Protein AF-A0A2N8K827-F1 (afdb_monomer)

Mean predicted aligned error: 4.83 Å

Secondary structure (DSSP, 8-state):
---HHHHHHHHHHHHHS-TTSEEEEE--STT--PPEEEEEEEPPSSTTPPPEEEEEEE---HHHHHHHHHHHHTT-HHHHHHHHHHHHHHHHHHHHHHHHHH--TTTB-SS-EEEPS-HHHHHHHHTSTTSS--

Solvent-accessible surface area (backbone atoms only — not comparable to full-atom values): 7602 Å² total; per-residue (Å²): 134,79,54,76,35,51,56,53,51,50,51,57,47,62,77,74,47,57,80,87,46,40,49,65,66,41,58,68,41,89,96,49,88,52,65,38,57,31,29,40,56,38,86,31,93,53,92,90,45,64,64,20,29,39,41,34,40,62,53,75,68,55,71,37,49,51,48,24,50,54,18,54,78,67,68,32,69,67,44,30,54,54,26,47,53,48,33,49,52,51,50,52,52,51,51,52,52,48,42,76,62,55,48,42,69,80,40,16,35,91,53,66,45,78,41,61,74,42,69,69,59,49,52,58,50,69,70,39,87,71,66,84,82,108

Organism: NCBI:txid1389932

Foldseek 3Di:
DDDPQLVLVVVVDVVPHDPVQKDAQDQLDPPAPDTAGMWGWDDADDDPDHTATAGEHEDDPPVLVVQLVVCVVVVPPVSNVVSLVVLLVVVLVVLVVCQVRNQDPPSYDNHHHYGYRDPVSVVSNVPDPPSVVD

pLDDT: mean 91.0, std 9.94, range [50.28, 98.19]

Structure (mmCIF, N/CA/C/O backbone):
data_AF-A0A2N8K827-F1
#
_entry.id   AF-A0A2N8K827-F1
#
loop_
_atom_site.group_PDB
_atom_site.id
_atom_site.type_symbol
_atom_site.label_atom_id
_atom_site.label_alt_id
_atom_site.label_comp_id
_atom_site.label_asym_id
_atom_site.label_entity_id
_atom_site.label_seq_id
_atom_site.pdbx_PDB_ins_code
_atom_site.Cartn_x
_atom_site.Cartn_y
_atom_site.Cartn_z
_atom_site.occupancy
_atom_site.B_iso_or_equiv
_atom_site.auth_seq_id
_atom_site.auth_comp_id
_atom_site.auth_asym_id
_atom_site.auth_atom_id
_atom_site.pdbx_PDB_model_num
ATOM 1 N N . ARG A 1 1 ? 13.742 -0.450 7.939 1.00 50.28 1 ARG A N 1
ATOM 2 C CA . ARG A 1 1 ? 12.839 -0.111 9.065 1.00 50.28 1 ARG A CA 1
ATOM 3 C C . ARG A 1 1 ? 13.091 1.358 9.404 1.00 50.28 1 ARG A C 1
ATOM 5 O O . ARG A 1 1 ? 14.161 1.624 9.924 1.00 50.28 1 ARG A O 1
ATOM 12 N N . GLY A 1 2 ? 12.256 2.340 9.081 1.00 53.91 2 GLY A N 1
ATOM 13 C CA . GLY A 1 2 ? 11.018 2.330 8.296 1.00 53.91 2 GLY A CA 1
ATOM 14 C C . GLY A 1 2 ? 11.269 2.595 6.814 1.00 53.91 2 GLY A C 1
ATOM 15 O O . GLY A 1 2 ? 12.301 3.151 6.432 1.00 53.91 2 GLY A O 1
ATOM 16 N N . THR A 1 3 ? 10.385 2.094 5.964 1.00 73.62 3 THR A N 1
ATOM 17 C CA . THR A 1 3 ? 10.409 2.445 4.544 1.00 73.62 3 THR A CA 1
ATOM 18 C C . THR A 1 3 ? 10.015 3.919 4.388 1.00 73.62 3 THR A C 1
ATOM 20 O O . THR A 1 3 ? 9.210 4.439 5.153 1.00 73.62 3 THR A O 1
ATOM 23 N N . TRP A 1 4 ? 10.585 4.632 3.411 1.00 81.19 4 TRP A N 1
ATOM 24 C CA . TRP A 1 4 ? 10.231 6.035 3.121 1.00 81.19 4 TRP A CA 1
ATOM 25 C C . TRP A 1 4 ? 8.710 6.242 2.961 1.00 81.19 4 TRP A C 1
ATOM 27 O O . TRP A 1 4 ? 8.186 7.310 3.267 1.00 81.19 4 TRP A O 1
ATOM 37 N N . GLY A 1 5 ? 7.990 5.200 2.527 1.00 84.75 5 GLY A N 1
ATOM 38 C CA . GLY A 1 5 ? 6.535 5.223 2.420 1.00 84.75 5 GLY A CA 1
ATOM 39 C C . GLY A 1 5 ? 5.800 5.291 3.756 1.00 84.75 5 GLY A C 1
ATOM 40 O O . GLY A 1 5 ? 4.884 6.098 3.869 1.00 84.75 5 GLY A O 1
ATOM 41 N N . GLU A 1 6 ? 6.239 4.546 4.774 1.00 87.94 6 GLU A N 1
ATOM 42 C CA . GLU A 1 6 ? 5.668 4.612 6.131 1.00 87.94 6 GLU A CA 1
ATOM 43 C C . GLU A 1 6 ? 5.765 6.031 6.712 1.00 87.94 6 GLU A C 1
ATOM 45 O O . GLU A 1 6 ? 4.819 6.529 7.312 1.00 87.94 6 GLU A O 1
ATOM 50 N N . VAL A 1 7 ? 6.898 6.713 6.497 1.00 90.69 7 VAL A N 1
ATOM 51 C CA . VAL A 1 7 ? 7.120 8.081 6.999 1.00 90.69 7 VAL A CA 1
ATOM 52 C C . VAL A 1 7 ? 6.203 9.089 6.307 1.00 90.69 7 VAL A C 1
ATOM 54 O O . VAL A 1 7 ? 5.674 9.987 6.959 1.00 90.69 7 VAL A O 1
ATOM 57 N N . GLN A 1 8 ? 6.008 8.960 4.991 1.00 91.25 8 GLN A N 1
ATOM 58 C CA . GLN A 1 8 ? 5.076 9.825 4.265 1.00 91.25 8 GLN A CA 1
ATOM 59 C C . GLN A 1 8 ? 3.629 9.583 4.696 1.00 91.25 8 GLN A C 1
ATOM 61 O O . GLN A 1 8 ? 2.898 10.547 4.912 1.00 91.25 8 GLN A O 1
ATOM 66 N N . LEU A 1 9 ? 3.235 8.319 4.873 1.00 93.06 9 LEU A N 1
ATOM 67 C CA . LEU A 1 9 ? 1.912 7.965 5.379 1.00 93.06 9 LEU A CA 1
ATOM 68 C C . LEU A 1 9 ? 1.681 8.539 6.783 1.00 93.06 9 LEU A C 1
ATOM 70 O O . LEU A 1 9 ? 0.645 9.151 7.019 1.00 93.06 9 LEU A O 1
ATOM 74 N N . ALA A 1 10 ? 2.661 8.407 7.683 1.00 93.31 10 ALA A N 1
ATOM 75 C CA . ALA A 1 10 ? 2.583 8.947 9.038 1.00 93.31 10 ALA A CA 1
ATOM 76 C C . ALA A 1 10 ? 2.295 10.452 9.038 1.00 93.31 10 ALA A C 1
ATOM 78 O O . ALA A 1 10 ? 1.338 10.888 9.670 1.00 93.31 10 ALA A O 1
ATOM 79 N N . ARG A 1 11 ? 3.058 11.225 8.253 1.00 93.75 11 ARG A N 1
ATOM 80 C CA . ARG A 1 11 ? 2.863 12.678 8.125 1.00 93.75 11 ARG A CA 1
ATOM 81 C C . ARG A 1 11 ? 1.477 13.027 7.594 1.00 93.75 11 ARG A C 1
ATOM 83 O O . ARG A 1 11 ? 0.810 13.885 8.153 1.00 93.75 11 ARG A O 1
ATOM 90 N N . LEU A 1 12 ? 1.020 12.331 6.549 1.00 93.81 12 LEU A N 1
ATOM 91 C CA . LEU A 1 12 ? -0.312 12.561 5.985 1.00 93.81 12 LEU A CA 1
ATOM 92 C C . LEU A 1 12 ? -1.421 12.331 7.018 1.00 93.81 12 LEU A C 1
ATOM 94 O O . LEU A 1 12 ? -2.377 13.100 7.057 1.00 93.81 12 LEU A O 1
ATOM 98 N N . ILE A 1 13 ? -1.303 11.294 7.846 1.00 94.81 13 ILE A N 1
ATOM 99 C CA . ILE A 1 13 ? -2.284 11.015 8.898 1.00 94.81 13 ILE A CA 1
ATOM 100 C C . ILE A 1 13 ? -2.203 12.066 10.013 1.00 94.81 13 ILE A C 1
ATOM 102 O O . ILE A 1 13 ? -3.230 12.624 10.387 1.00 94.81 13 ILE A O 1
ATOM 106 N N . GLU A 1 14 ? -1.001 12.374 10.501 1.00 94.44 14 GLU A N 1
ATOM 107 C CA . GLU A 1 14 ? -0.763 13.336 11.589 1.00 94.44 14 GLU A CA 1
ATOM 108 C C . GLU A 1 14 ? -1.214 14.764 11.241 1.00 94.44 14 GLU A C 1
ATOM 110 O O . GLU A 1 14 ? -1.744 15.464 12.102 1.00 94.44 14 GLU A O 1
ATOM 115 N N . ASP A 1 15 ? -1.064 15.184 9.982 1.00 95.75 15 ASP A N 1
ATOM 116 C CA . ASP A 1 15 ? -1.460 16.522 9.526 1.00 95.75 15 ASP A CA 1
ATOM 117 C C . ASP A 1 15 ? -2.984 16.676 9.353 1.00 95.75 15 ASP A C 1
ATOM 119 O O . ASP A 1 15 ? -3.501 17.794 9.385 1.00 95.75 15 ASP A O 1
ATOM 123 N N . ASN A 1 16 ? -3.716 15.573 9.144 1.00 95.19 16 ASN A N 1
ATOM 124 C CA . ASN A 1 16 ? -5.140 15.605 8.782 1.00 95.19 16 ASN A CA 1
ATOM 125 C C . ASN A 1 16 ? -6.079 15.048 9.861 1.00 95.19 16 ASN A C 1
ATOM 127 O O . ASN A 1 16 ? -7.291 15.249 9.763 1.00 95.19 16 ASN A O 1
ATOM 131 N N . MET A 1 17 ? -5.560 14.327 10.856 1.00 94.88 17 MET A N 1
ATOM 132 C CA . MET A 1 17 ? -6.369 13.598 11.834 1.00 94.88 17 MET A CA 1
ATOM 133 C C . MET A 1 17 ? -5.907 13.871 13.264 1.00 94.88 17 MET A C 1
ATOM 135 O O . MET A 1 17 ? -4.723 14.057 13.535 1.00 94.88 17 MET A O 1
ATOM 139 N N . THR A 1 18 ? -6.842 13.844 14.212 1.00 94.44 18 THR A N 1
ATOM 140 C CA . THR A 1 18 ? -6.503 13.906 15.637 1.00 94.44 18 THR A CA 1
ATOM 141 C C . THR A 1 18 ? -6.060 12.528 16.152 1.00 94.44 18 THR A C 1
ATOM 143 O O . THR A 1 18 ? -6.495 11.504 15.618 1.00 94.44 18 THR A O 1
ATOM 146 N N . PRO A 1 19 ? -5.225 12.448 17.209 1.00 91.56 19 PRO A N 1
ATOM 147 C CA . PRO A 1 19 ? -4.697 11.171 17.710 1.00 91.56 19 PRO A CA 1
ATOM 148 C C . PRO A 1 19 ? -5.751 10.133 18.130 1.00 91.56 19 PRO A C 1
ATOM 150 O O . PRO A 1 19 ? -5.445 8.952 18.232 1.00 91.56 19 PRO A O 1
ATOM 153 N N . ASP A 1 20 ? -6.989 10.546 18.401 1.00 92.62 20 ASP A N 1
ATOM 154 C CA . ASP A 1 20 ? -8.110 9.666 18.746 1.00 92.62 20 ASP A CA 1
ATOM 155 C C . ASP A 1 20 ? -8.835 9.068 17.522 1.00 92.62 20 ASP A C 1
ATOM 157 O O . ASP A 1 20 ? -9.595 8.101 17.668 1.00 92.62 20 ASP A O 1
ATOM 161 N N . GLN A 1 21 ? -8.580 9.606 16.323 1.00 94.94 21 GLN A N 1
ATOM 162 C CA . GLN A 1 21 ? -9.180 9.177 15.056 1.00 94.94 21 GLN A CA 1
ATOM 163 C C . GLN A 1 21 ? -8.398 8.063 14.352 1.00 94.94 21 GLN A C 1
ATOM 165 O O . GLN A 1 21 ? -8.911 7.464 13.405 1.00 94.94 21 GLN A O 1
ATOM 170 N N . TYR A 1 22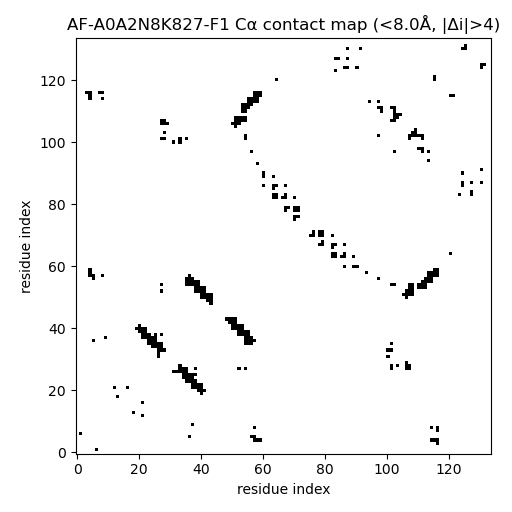 ? -7.182 7.751 14.797 1.00 96.62 22 TYR A N 1
ATOM 171 C CA . TYR A 1 22 ? -6.364 6.689 14.221 1.00 96.62 22 TYR A CA 1
ATOM 172 C C . TYR A 1 22 ? -5.513 5.994 15.286 1.00 96.62 22 TYR A C 1
ATOM 174 O O . TYR A 1 22 ? -5.393 6.448 16.419 1.00 96.62 22 TYR A O 1
ATOM 182 N N . ALA A 1 23 ? -4.914 4.870 14.917 1.00 96.50 23 ALA A N 1
ATOM 183 C CA . ALA A 1 23 ? -3.879 4.216 15.698 1.00 96.50 23 ALA A CA 1
ATOM 184 C C . ALA A 1 23 ? -2.742 3.774 14.775 1.00 96.50 23 ALA A C 1
ATOM 186 O O . ALA A 1 23 ? -2.973 3.489 13.599 1.00 96.50 23 ALA A O 1
ATOM 187 N N . SER A 1 24 ? -1.522 3.706 15.302 1.00 95.81 24 SER A N 1
ATOM 188 C CA . SER A 1 24 ? -0.346 3.236 14.570 1.00 95.81 24 SER A CA 1
ATOM 189 C C . SER A 1 24 ? 0.195 1.943 15.175 1.00 95.81 24 SER A C 1
ATOM 191 O O . SER A 1 24 ? 0.138 1.740 16.388 1.00 95.81 24 SER A O 1
ATOM 193 N N . ASN A 1 25 ? 0.726 1.061 14.327 1.00 95.62 25 ASN A N 1
ATOM 194 C CA . ASN A 1 25 ? 1.355 -0.205 14.712 1.00 95.62 25 ASN A CA 1
ATOM 195 C C . ASN A 1 25 ? 0.481 -1.080 15.630 1.00 95.62 25 ASN A C 1
ATOM 197 O O . ASN A 1 25 ? 0.945 -1.590 16.654 1.00 95.62 25 ASN A O 1
ATOM 201 N N . ILE A 1 26 ? -0.787 -1.277 15.257 1.00 96.00 26 ILE A N 1
ATOM 202 C CA . ILE A 1 26 ? -1.737 -2.099 16.022 1.00 96.00 26 ILE A CA 1
ATOM 203 C C . ILE A 1 26 ? -1.969 -3.467 15.379 1.00 96.00 26 ILE A C 1
ATOM 205 O O . ILE A 1 26 ? -1.744 -3.650 14.186 1.00 96.00 26 ILE A O 1
ATOM 209 N N . LYS A 1 27 ? -2.483 -4.420 16.163 1.00 97.50 27 LYS A N 1
ATOM 210 C CA . LYS A 1 27 ? -3.050 -5.685 15.669 1.00 97.50 27 LYS A CA 1
ATOM 211 C C . LYS A 1 27 ? -4.568 -5.511 15.526 1.00 97.50 27 LYS A C 1
ATOM 213 O O . LYS A 1 27 ? -5.263 -5.592 16.539 1.00 97.50 27 LYS A O 1
ATOM 218 N N . PRO A 1 28 ? -5.102 -5.223 14.324 1.00 94.94 28 PRO A N 1
ATOM 219 C CA . PRO A 1 28 ? -6.514 -4.868 14.175 1.00 94.94 28 PRO A CA 1
ATOM 220 C C . PRO A 1 28 ? -7.442 -6.092 14.226 1.00 94.94 28 PRO A C 1
ATOM 222 O O . PRO A 1 28 ? -8.634 -5.946 14.484 1.00 94.94 28 PRO A O 1
ATOM 225 N N . VAL A 1 29 ? -6.902 -7.298 14.006 1.00 96.31 29 VAL A N 1
ATOM 226 C CA . VAL A 1 29 ? -7.651 -8.562 13.986 1.00 96.31 29 VAL A CA 1
ATOM 227 C C . VAL A 1 29 ? -7.348 -9.376 15.253 1.00 96.31 29 VAL A C 1
ATOM 229 O O . VAL A 1 29 ? -6.193 -9.760 15.460 1.00 96.31 29 VAL A O 1
ATOM 232 N N . PRO A 1 30 ? -8.348 -9.686 16.100 1.00 93.94 30 PRO A N 1
ATOM 233 C CA . PRO A 1 30 ? -8.155 -10.529 17.278 1.00 93.94 30 PRO A CA 1
ATOM 234 C C . PRO A 1 30 ? -7.580 -11.905 16.930 1.00 93.94 30 PRO A C 1
ATOM 236 O O . PRO A 1 30 ? -8.026 -12.559 15.992 1.00 93.94 30 PRO A O 1
ATOM 239 N N . GLY A 1 31 ? -6.585 -12.350 17.699 1.00 95.00 31 GLY A N 1
ATOM 240 C CA . GLY A 1 31 ? -5.909 -13.635 17.483 1.00 95.00 31 GLY A CA 1
ATOM 241 C C . GLY A 1 31 ? -4.880 -13.651 16.343 1.00 95.00 31 GLY A C 1
ATOM 242 O O . GLY A 1 31 ? -4.185 -14.650 16.190 1.00 95.00 31 GLY A O 1
ATOM 243 N N . SER A 1 32 ? -4.741 -12.564 15.575 1.00 96.25 32 SER A N 1
ATOM 244 C CA . SER A 1 32 ? -3.686 -12.403 14.569 1.00 96.25 32 SER A CA 1
ATOM 245 C C . SER A 1 32 ? -2.468 -11.696 15.160 1.00 96.25 32 SER A C 1
ATOM 247 O O . SER A 1 32 ? -2.597 -10.764 15.953 1.00 96.25 32 SER A O 1
ATOM 249 N N . ASP A 1 33 ? -1.273 -12.090 14.721 1.00 96.69 33 ASP A N 1
ATOM 250 C CA . ASP A 1 33 ? -0.026 -11.379 15.023 1.00 96.69 33 ASP A CA 1
ATOM 251 C C . ASP A 1 33 ? 0.331 -10.307 13.987 1.00 96.69 33 ASP A C 1
ATOM 253 O O . ASP A 1 33 ? 1.339 -9.614 14.142 1.00 96.69 33 ASP A O 1
ATOM 257 N N . ALA A 1 34 ? -0.486 -10.143 12.943 1.00 97.19 34 ALA A N 1
ATOM 258 C CA . ALA A 1 34 ? -0.263 -9.134 11.920 1.00 97.19 34 ALA A CA 1
ATOM 259 C C . ALA A 1 34 ? -0.438 -7.722 12.500 1.00 97.19 34 ALA A C 1
ATOM 261 O O . ALA A 1 34 ? -1.497 -7.377 13.025 1.00 97.19 34 ALA A O 1
ATOM 262 N N . VAL A 1 35 ? 0.611 -6.910 12.378 1.00 97.12 35 VAL A N 1
ATOM 263 C CA . VAL A 1 35 ? 0.622 -5.505 12.792 1.00 97.12 35 VAL A CA 1
ATOM 264 C C . VAL A 1 35 ? 0.456 -4.639 11.553 1.00 97.12 35 VAL A C 1
ATOM 266 O O . VAL A 1 35 ? 1.280 -4.730 10.646 1.00 97.12 35 VAL A O 1
ATOM 269 N N . VAL A 1 36 ? -0.595 -3.821 11.525 1.00 96.75 36 VAL A N 1
ATOM 270 C CA . VAL A 1 36 ? -0.794 -2.812 10.481 1.00 96.75 36 VAL A CA 1
ATOM 271 C C . VAL A 1 36 ? -0.098 -1.515 10.878 1.00 96.75 36 VAL A C 1
ATOM 273 O O . VAL A 1 36 ? -0.100 -1.140 12.052 1.00 96.75 36 VAL A O 1
ATOM 276 N N . GLU A 1 37 ? 0.487 -0.825 9.903 1.00 95.06 37 GLU A N 1
ATOM 277 C CA . GLU A 1 37 ? 1.195 0.441 10.112 1.00 95.06 37 GLU A CA 1
ATOM 278 C C . GLU A 1 37 ? 0.267 1.518 10.676 1.00 95.06 37 GLU A C 1
ATOM 280 O O . GLU A 1 37 ? 0.591 2.127 11.695 1.00 95.06 37 GLU A O 1
ATOM 285 N N . PHE A 1 38 ? -0.905 1.702 10.060 1.00 96.94 38 PHE A N 1
ATOM 286 C CA . PHE A 1 38 ? -1.933 2.632 10.512 1.00 96.94 38 PHE A CA 1
ATOM 287 C C . PHE A 1 38 ? -3.328 2.021 10.395 1.00 96.94 38 PHE A C 1
ATOM 289 O O . PHE A 1 38 ? -3.602 1.185 9.535 1.00 96.94 38 PHE A O 1
ATOM 296 N N . ALA A 1 39 ? -4.235 2.461 11.258 1.00 97.25 39 ALA A N 1
ATOM 297 C CA . ALA A 1 39 ? -5.645 2.131 11.167 1.00 97.25 39 ALA A CA 1
ATOM 298 C C . ALA A 1 39 ? -6.501 3.345 11.528 1.00 97.25 39 ALA A C 1
ATOM 300 O O . ALA A 1 39 ? -6.345 3.908 12.611 1.00 97.25 39 ALA A O 1
ATOM 301 N N . ILE A 1 40 ? -7.425 3.724 10.646 1.00 96.94 40 ILE A N 1
ATOM 302 C CA . ILE A 1 40 ? -8.406 4.776 10.928 1.00 96.94 40 ILE A CA 1
ATOM 303 C C . ILE A 1 40 ? -9.540 4.186 11.766 1.00 96.94 40 ILE A C 1
ATOM 305 O O . ILE A 1 40 ? -10.055 3.104 11.473 1.00 96.94 40 ILE A O 1
ATOM 309 N N . ARG A 1 41 ? -9.939 4.906 12.813 1.00 95.38 41 ARG A N 1
ATOM 310 C CA . ARG A 1 41 ? -11.035 4.533 13.700 1.00 95.38 41 ARG A CA 1
ATOM 311 C C . ARG A 1 41 ? -12.367 4.957 13.085 1.00 95.38 41 ARG A C 1
ATOM 313 O O . ARG A 1 41 ? -12.672 6.144 13.022 1.00 95.38 41 ARG A O 1
ATOM 320 N N . LEU A 1 42 ? -13.187 3.992 12.678 1.00 93.19 42 LEU A N 1
ATOM 321 C CA . LEU A 1 42 ? -14.551 4.239 12.214 1.00 93.19 42 LEU A CA 1
ATOM 322 C C . LEU A 1 42 ? -15.571 3.948 13.328 1.00 93.19 42 LEU A C 1
ATOM 324 O O . LEU A 1 42 ? -15.343 3.063 14.166 1.00 93.19 42 LEU A O 1
ATOM 328 N N . PRO A 1 43 ? -16.709 4.667 13.358 1.00 85.88 43 PRO A N 1
ATOM 329 C CA . PRO A 1 43 ? -17.790 4.365 14.288 1.00 85.88 43 PRO A CA 1
ATOM 330 C C . PRO A 1 43 ? -18.332 2.953 14.025 1.00 85.88 43 PRO A C 1
ATOM 332 O O . PRO A 1 43 ? -18.600 2.576 12.882 1.00 85.88 43 PRO A O 1
ATOM 335 N N . GLY A 1 44 ? -18.481 2.160 15.088 1.00 75.75 44 GLY A N 1
ATOM 336 C CA . GLY A 1 44 ? -19.042 0.814 15.003 1.00 75.75 44 GLY A CA 1
ATOM 337 C C . GLY A 1 44 ? -20.509 0.823 14.563 1.00 75.75 44 GLY A C 1
ATOM 338 O O . GLY A 1 44 ? -21.245 1.782 14.801 1.00 75.75 44 GLY A O 1
ATOM 339 N N . ARG A 1 45 ? -20.962 -0.261 13.921 1.00 67.75 45 ARG A N 1
ATOM 340 C CA . ARG A 1 45 ? -22.383 -0.444 13.588 1.00 67.75 45 ARG A CA 1
ATOM 341 C C . ARG A 1 45 ? -23.149 -0.890 14.842 1.00 67.75 45 ARG A C 1
ATOM 343 O O . ARG A 1 45 ? -23.253 -2.084 15.099 1.00 67.75 45 ARG A O 1
ATOM 350 N N . GLY A 1 46 ? -23.675 0.068 15.605 1.00 62.94 46 GLY A N 1
ATOM 351 C CA . GLY A 1 46 ? -24.590 -0.160 16.734 1.00 62.94 46 GLY A CA 1
ATOM 352 C C . GLY A 1 46 ? -24.173 0.539 18.032 1.00 62.94 46 GLY A C 1
ATOM 353 O O . GLY A 1 46 ? -22.997 0.836 18.242 1.00 62.94 46 GLY A O 1
ATOM 354 N N . GLU A 1 47 ? -25.139 0.794 18.917 1.00 56.62 47 GLU A N 1
ATOM 355 C CA . GLU A 1 47 ? -24.861 1.306 20.264 1.00 56.62 47 GLU A CA 1
ATOM 356 C C . GLU A 1 47 ? -24.030 0.285 21.056 1.00 56.62 47 GLU A C 1
ATOM 358 O O . GLU A 1 47 ? -24.405 -0.879 21.183 1.00 56.62 47 GLU A O 1
ATOM 363 N N . GLY A 1 48 ? -22.868 0.708 21.562 1.00 61.56 48 GLY A N 1
ATOM 364 C CA . GLY A 1 48 ? -21.958 -0.149 22.330 1.00 61.56 48 GLY A CA 1
ATOM 365 C C . GLY A 1 48 ? -21.048 -1.064 21.500 1.00 61.56 48 GLY A C 1
ATOM 366 O O . GLY A 1 48 ? -20.224 -1.771 22.080 1.00 61.56 48 GLY A O 1
ATOM 367 N N . ALA A 1 49 ? -21.137 -1.043 20.164 1.00 66.81 49 ALA A N 1
ATOM 368 C CA . ALA A 1 49 ? -20.177 -1.739 19.312 1.00 66.81 49 ALA A CA 1
ATOM 369 C C . ALA A 1 49 ? -18.803 -1.045 19.385 1.00 66.81 49 ALA A C 1
ATOM 371 O O . ALA A 1 49 ? -18.703 0.179 19.280 1.00 66.81 49 ALA A O 1
ATOM 372 N N . GLY A 1 50 ? -17.737 -1.831 19.572 1.00 76.81 50 GLY A N 1
ATOM 373 C CA . GLY A 1 50 ? -16.360 -1.335 19.508 1.00 76.81 50 GLY A CA 1
ATOM 374 C C . GLY A 1 50 ? -16.035 -0.686 18.151 1.00 76.81 50 GLY A C 1
ATOM 375 O O . GLY A 1 50 ? -16.795 -0.842 17.192 1.00 76.81 50 GLY A O 1
ATOM 376 N N . PRO A 1 51 ? -14.920 0.060 18.050 1.00 85.69 51 PRO A N 1
ATOM 377 C CA . PRO A 1 51 ? -14.536 0.687 16.791 1.00 85.69 51 PRO A CA 1
ATOM 378 C C . PRO A 1 51 ? -14.304 -0.357 15.694 1.00 85.69 51 PRO A C 1
ATOM 380 O O . PRO A 1 51 ? -13.776 -1.436 15.963 1.00 85.69 51 PRO A O 1
ATOM 383 N N . VAL A 1 52 ? -14.653 0.009 14.461 1.00 94.69 52 VAL A N 1
ATOM 384 C CA . VAL A 1 52 ? -14.259 -0.730 13.258 1.00 94.69 52 VAL A CA 1
ATOM 385 C C . VAL A 1 52 ? -13.002 -0.068 12.713 1.00 94.69 52 VAL A C 1
ATOM 387 O O . VAL A 1 52 ? -12.980 1.143 12.498 1.00 94.69 52 VAL A O 1
ATOM 390 N N . TRP A 1 53 ? -11.944 -0.842 12.505 1.00 96.69 53 TRP A N 1
ATOM 391 C CA . TRP A 1 53 ? -10.683 -0.317 11.986 1.00 96.69 53 TRP A CA 1
ATOM 392 C C . TRP A 1 53 ? -10.660 -0.335 10.458 1.00 96.69 53 TRP A C 1
ATOM 394 O O . TRP A 1 53 ? -10.973 -1.356 9.855 1.00 96.69 53 TRP A O 1
ATOM 404 N N . LEU A 1 54 ? -10.243 0.765 9.832 1.00 97.69 54 LEU A N 1
ATOM 405 C CA . LEU A 1 54 ? -9.861 0.812 8.420 1.00 97.69 54 LEU A CA 1
ATOM 406 C C . LEU A 1 54 ? -8.334 0.685 8.319 1.00 97.69 54 LEU A C 1
ATOM 408 O O . LEU A 1 54 ? -7.640 1.662 8.613 1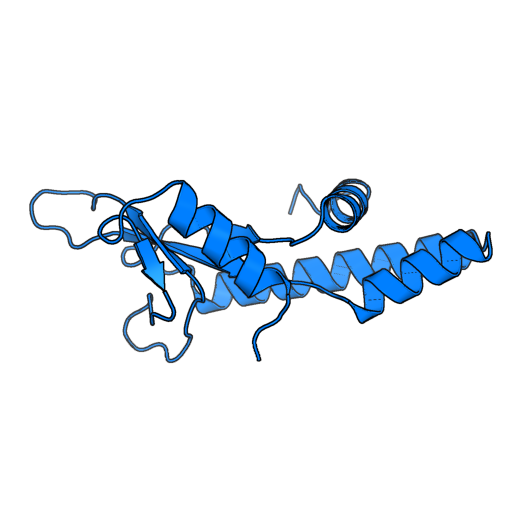.00 97.69 54 LEU A O 1
ATOM 412 N N . PRO A 1 55 ? -7.793 -0.489 7.949 1.00 98.19 55 PRO A N 1
ATOM 413 C CA . PRO A 1 55 ? -6.352 -0.717 7.903 1.00 98.19 55 PRO A CA 1
ATOM 414 C C . PRO A 1 55 ? -5.714 0.013 6.714 1.00 98.19 55 PRO A C 1
ATOM 416 O O . PRO A 1 55 ? -6.252 -0.023 5.604 1.00 98.19 55 PRO A O 1
ATOM 419 N N . ILE A 1 56 ? -4.553 0.630 6.936 1.00 97.75 56 ILE A N 1
ATOM 420 C CA . ILE A 1 56 ? -3.736 1.278 5.906 1.00 97.75 56 ILE A CA 1
ATOM 421 C C . ILE A 1 56 ? -2.296 0.781 6.025 1.00 97.75 56 ILE A C 1
ATOM 423 O O . ILE A 1 56 ? -1.685 0.859 7.090 1.00 97.75 56 ILE A O 1
ATOM 427 N N . ASP A 1 57 ? -1.753 0.279 4.921 1.00 95.94 57 ASP A N 1
ATOM 428 C CA . ASP A 1 57 ? -0.436 -0.352 4.881 1.00 95.94 57 ASP A CA 1
ATOM 429 C C . ASP A 1 57 ? 0.337 0.140 3.645 1.00 95.94 57 ASP A C 1
ATOM 431 O O . ASP A 1 57 ? -0.163 0.089 2.514 1.00 95.94 57 ASP A O 1
ATOM 435 N N . ALA A 1 58 ? 1.534 0.691 3.853 1.00 94.44 58 ALA A N 1
ATOM 436 C CA . ALA A 1 58 ? 2.359 1.269 2.807 1.00 94.44 58 ALA A CA 1
ATOM 437 C C . ALA A 1 58 ? 3.146 0.191 2.057 1.00 94.44 58 ALA A C 1
ATOM 439 O O . ALA A 1 58 ? 3.757 -0.719 2.632 1.00 94.44 58 ALA A O 1
ATOM 440 N N . LYS A 1 59 ? 3.170 0.295 0.726 1.00 93.62 59 LYS A N 1
ATOM 441 C CA . LYS A 1 59 ? 3.890 -0.643 -0.135 1.00 93.62 59 LYS A CA 1
ATOM 442 C C . LYS A 1 59 ? 4.663 0.071 -1.224 1.00 93.62 59 LYS A C 1
ATOM 444 O O . LYS A 1 59 ? 4.190 1.010 -1.854 1.00 93.62 59 LYS A O 1
ATOM 449 N N . PHE A 1 60 ? 5.878 -0.417 -1.452 1.00 91.62 60 PHE A N 1
ATOM 450 C CA . PHE A 1 60 ? 6.751 0.072 -2.507 1.00 91.62 60 PHE A CA 1
ATOM 451 C C . PHE A 1 60 ? 7.513 -1.106 -3.135 1.00 91.62 60 PHE A C 1
ATOM 453 O O . PHE A 1 60 ? 8.529 -1.525 -2.574 1.00 91.62 60 PHE A O 1
ATOM 460 N N . PRO A 1 61 ? 7.031 -1.681 -4.257 1.00 92.19 61 PRO A N 1
ATOM 461 C CA . PRO A 1 61 ? 7.732 -2.724 -5.013 1.00 92.19 61 PRO A CA 1
ATOM 462 C C . PRO A 1 61 ? 8.930 -2.114 -5.757 1.00 92.19 61 PRO A C 1
ATOM 464 O O . PRO A 1 61 ? 8.917 -1.929 -6.973 1.00 92.19 61 PRO A O 1
ATOM 467 N N . LYS A 1 62 ? 9.942 -1.712 -4.982 1.00 90.50 62 LYS A N 1
ATOM 468 C CA . LYS A 1 62 ? 11.072 -0.902 -5.440 1.00 90.50 62 LYS A CA 1
ATOM 469 C C . LYS A 1 62 ? 11.818 -1.567 -6.596 1.00 90.50 62 LYS A C 1
ATOM 471 O O . LYS A 1 62 ? 12.064 -0.912 -7.596 1.00 90.50 62 LYS A O 1
ATOM 476 N N . GLU A 1 63 ? 12.119 -2.856 -6.477 1.00 92.81 63 GLU A N 1
ATOM 477 C CA . GLU A 1 63 ? 12.907 -3.587 -7.475 1.00 92.81 63 GLU A CA 1
ATOM 478 C C . GLU A 1 63 ? 12.186 -3.716 -8.822 1.00 92.81 63 GLU A C 1
ATOM 480 O O . GLU A 1 63 ? 12.810 -3.610 -9.876 1.00 92.81 63 GLU A O 1
ATOM 485 N N . GLU A 1 64 ? 10.877 -3.980 -8.819 1.00 94.88 64 GLU A N 1
ATOM 486 C CA . GLU A 1 64 ? 10.079 -4.001 -10.047 1.00 94.88 64 GLU A CA 1
ATOM 487 C C . GLU A 1 64 ? 9.923 -2.605 -10.646 1.00 94.88 64 GLU A C 1
ATOM 489 O O . GLU A 1 64 ? 9.930 -2.462 -11.868 1.00 94.88 64 GLU A O 1
ATOM 494 N N . TYR A 1 65 ? 9.779 -1.586 -9.797 1.00 93.75 65 TYR A N 1
ATOM 495 C CA . TYR A 1 65 ? 9.673 -0.202 -10.240 1.00 93.75 65 TYR A CA 1
ATOM 496 C C . TYR A 1 65 ? 10.981 0.280 -10.879 1.00 93.75 65 TYR A C 1
ATOM 498 O O . TYR A 1 65 ? 10.945 0.806 -11.985 1.00 93.75 65 TYR A O 1
ATOM 506 N N . GLU A 1 66 ? 12.132 0.030 -10.251 1.00 94.81 66 GLU A N 1
ATOM 507 C CA . GLU A 1 66 ? 13.457 0.359 -10.798 1.00 94.81 66 GLU A CA 1
ATOM 508 C C . GLU A 1 66 ? 13.699 -0.350 -12.134 1.00 94.81 66 GLU A C 1
ATOM 510 O O . GLU A 1 66 ? 14.024 0.309 -13.115 1.00 94.81 66 GLU A O 1
ATOM 515 N N . ARG A 1 67 ? 13.398 -1.654 -12.233 1.00 96.56 67 ARG A N 1
ATOM 516 C CA . ARG A 1 67 ? 13.492 -2.396 -13.505 1.00 96.56 67 ARG A CA 1
ATOM 517 C C . ARG A 1 67 ? 12.626 -1.805 -14.617 1.00 96.56 67 ARG A C 1
ATOM 519 O O . ARG A 1 67 ? 12.999 -1.873 -15.786 1.00 96.56 67 ARG A O 1
ATOM 526 N N . LEU A 1 68 ? 11.451 -1.276 -14.276 1.00 95.88 68 LEU A N 1
ATOM 527 C CA . LEU A 1 68 ? 10.593 -0.603 -15.245 1.00 95.88 68 LEU A CA 1
ATOM 528 C C . LEU A 1 68 ? 11.204 0.725 -15.699 1.00 95.88 68 LEU A C 1
ATOM 530 O O . LEU A 1 68 ? 11.188 0.998 -16.896 1.00 95.88 68 LEU A O 1
ATOM 534 N N . MET A 1 69 ? 11.740 1.522 -14.773 1.00 96.12 69 MET A N 1
ATOM 535 C CA . MET A 1 69 ? 12.398 2.791 -15.102 1.00 96.12 69 MET A CA 1
ATOM 536 C C . MET A 1 69 ? 13.633 2.562 -15.979 1.00 96.12 69 MET A C 1
ATOM 538 O O . MET A 1 69 ? 13.739 3.180 -17.032 1.00 96.12 69 MET A O 1
ATOM 542 N N . ASP A 1 70 ? 14.485 1.593 -15.637 1.00 97.44 70 ASP A N 1
ATOM 543 C CA . ASP A 1 70 ? 15.683 1.261 -16.418 1.00 97.44 70 ASP A CA 1
ATOM 544 C C . ASP A 1 70 ? 15.334 0.877 -17.867 1.00 97.44 70 ASP A C 1
ATOM 546 O O . ASP A 1 70 ? 15.991 1.305 -18.817 1.00 97.44 70 ASP A O 1
ATOM 550 N N . ALA A 1 71 ? 14.266 0.093 -18.062 1.00 97.12 71 ALA A N 1
ATOM 551 C CA . ALA A 1 71 ? 13.803 -0.278 -19.397 1.00 97.12 71 ALA A CA 1
ATOM 552 C C . ALA A 1 71 ? 13.232 0.919 -20.180 1.00 97.12 71 ALA A C 1
ATOM 554 O O . ALA A 1 71 ? 13.404 0.991 -21.400 1.00 97.12 71 ALA A O 1
ATOM 555 N N . GLN A 1 72 ? 12.562 1.857 -19.498 1.00 95.75 72 GLN A N 1
ATOM 556 C CA . GLN A 1 72 ? 12.075 3.098 -20.110 1.00 95.75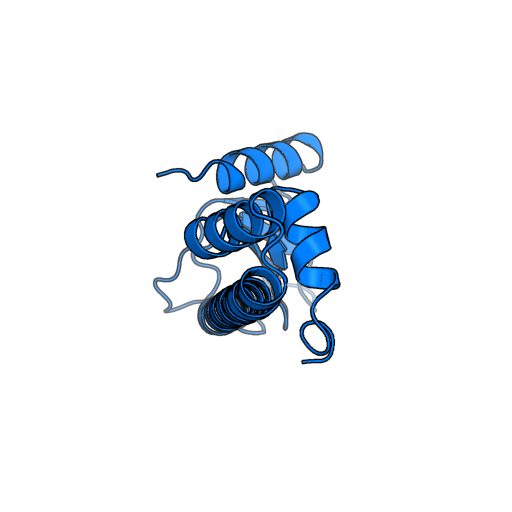 72 GLN A CA 1
ATOM 557 C C . GLN A 1 72 ? 13.242 3.989 -20.548 1.00 95.75 72 GLN A C 1
ATOM 559 O O . GLN A 1 72 ? 13.254 4.446 -21.691 1.00 95.75 72 GLN A O 1
ATOM 564 N N . ASP A 1 73 ? 14.239 4.173 -19.682 1.00 97.25 73 ASP A N 1
ATOM 565 C CA . ASP A 1 73 ? 15.428 4.988 -19.950 1.00 97.25 73 ASP A CA 1
ATOM 566 C C . ASP A 1 73 ? 16.279 4.407 -21.089 1.00 97.25 73 ASP A C 1
ATOM 568 O O . ASP A 1 73 ? 16.825 5.146 -21.909 1.00 97.25 73 ASP A O 1
ATOM 572 N N . ALA A 1 74 ? 16.339 3.076 -21.197 1.00 97.56 74 ALA A N 1
ATOM 573 C CA . ALA A 1 74 ? 16.999 2.373 -22.295 1.00 97.56 74 ALA A CA 1
ATOM 574 C C . ALA A 1 74 ? 16.197 2.370 -23.614 1.00 97.56 74 ALA A C 1
ATOM 576 O O . ALA A 1 74 ? 16.681 1.836 -24.614 1.00 97.56 74 ALA A O 1
ATOM 577 N N . ALA A 1 75 ? 14.980 2.929 -23.630 1.00 97.19 75 ALA A N 1
ATOM 578 C CA . ALA A 1 75 ? 14.031 2.839 -24.742 1.00 97.19 75 ALA A CA 1
ATOM 579 C C . ALA A 1 75 ? 13.761 1.388 -25.211 1.00 97.19 75 ALA A C 1
ATOM 581 O O . ALA A 1 75 ? 13.472 1.141 -26.386 1.00 97.19 75 ALA A O 1
ATOM 582 N N . ASP A 1 76 ? 13.830 0.419 -24.291 1.00 97.44 76 ASP A N 1
ATOM 583 C CA . ASP A 1 76 ? 13.576 -0.998 -24.556 1.00 97.44 76 ASP A CA 1
ATOM 584 C C . ASP A 1 76 ? 12.077 -1.303 -24.433 1.00 97.44 76 ASP A C 1
ATOM 586 O O . ASP A 1 76 ? 11.551 -1.579 -23.352 1.00 97.44 76 ASP A O 1
ATOM 590 N N . ALA A 1 77 ? 11.368 -1.270 -25.562 1.00 96.38 77 ALA A N 1
ATOM 591 C CA . ALA A 1 77 ? 9.924 -1.493 -25.596 1.00 96.38 77 ALA A CA 1
ATOM 592 C C . ALA A 1 77 ? 9.494 -2.863 -25.024 1.00 96.38 77 ALA A C 1
ATOM 594 O O . ALA A 1 77 ? 8.466 -2.952 -24.342 1.00 96.38 77 ALA A O 1
ATOM 595 N N . GLU A 1 78 ? 10.269 -3.927 -25.259 1.00 96.62 78 GLU A N 1
ATOM 596 C CA . GLU A 1 78 ? 9.952 -5.265 -24.739 1.00 96.62 78 GLU A CA 1
ATOM 597 C C . GLU A 1 78 ? 10.295 -5.384 -23.248 1.00 96.62 78 GLU A C 1
ATOM 599 O O . GLU A 1 78 ? 9.525 -5.970 -22.471 1.00 96.62 78 GLU A O 1
ATOM 604 N N . GLY A 1 79 ? 11.393 -4.755 -22.822 1.00 97.12 79 GLY A N 1
ATOM 605 C CA . GLY A 1 79 ? 11.752 -4.592 -21.416 1.00 97.12 79 GLY A CA 1
ATOM 606 C C . GLY A 1 79 ? 10.660 -3.874 -20.627 1.00 97.12 79 GLY A C 1
ATOM 607 O O . GLY A 1 79 ? 10.203 -4.388 -19.604 1.00 97.12 79 GLY A O 1
ATOM 608 N N . VAL A 1 80 ? 10.145 -2.752 -21.141 1.00 96.38 80 VAL A N 1
ATOM 609 C CA . VAL A 1 80 ? 9.063 -1.971 -20.512 1.00 96.38 80 VAL A CA 1
ATOM 610 C C . VAL A 1 80 ? 7.799 -2.810 -20.341 1.00 96.38 80 VAL A C 1
ATOM 612 O O . VAL A 1 80 ? 7.162 -2.787 -19.283 1.00 96.38 80 VAL A O 1
ATOM 615 N N . LYS A 1 81 ? 7.425 -3.587 -21.361 1.00 93.81 81 LYS A N 1
ATOM 616 C CA . LYS A 1 81 ? 6.258 -4.474 -21.300 1.00 93.81 81 LYS A CA 1
ATOM 617 C C . LYS A 1 81 ? 6.432 -5.558 -20.235 1.00 93.81 81 LYS A C 1
ATOM 619 O O . LYS A 1 81 ? 5.522 -5.794 -19.436 1.00 93.81 81 LYS A O 1
ATOM 624 N N . THR A 1 82 ? 7.601 -6.194 -20.201 1.00 95.81 82 THR A N 1
ATOM 625 C CA . THR A 1 82 ? 7.909 -7.288 -19.270 1.00 95.81 82 THR A CA 1
ATOM 626 C C . THR A 1 82 ? 8.005 -6.796 -17.826 1.00 95.81 82 THR A C 1
ATOM 628 O O . THR A 1 82 ? 7.356 -7.359 -16.938 1.00 95.81 82 THR A O 1
ATOM 631 N N . ALA A 1 83 ? 8.758 -5.720 -17.589 1.00 96.19 83 ALA A N 1
ATOM 632 C CA . ALA A 1 83 ? 8.919 -5.104 -16.277 1.00 96.19 83 ALA A CA 1
ATOM 633 C C . ALA A 1 83 ? 7.596 -4.521 -15.762 1.00 96.19 83 ALA A C 1
ATOM 635 O O . ALA A 1 83 ? 7.233 -4.750 -14.610 1.00 96.19 83 ALA A O 1
ATOM 636 N N . GLY A 1 84 ? 6.806 -3.878 -16.627 1.00 94.31 84 GLY A N 1
ATOM 637 C CA . GLY A 1 84 ? 5.486 -3.362 -16.265 1.00 94.31 84 GLY A CA 1
ATOM 638 C C . GLY A 1 84 ? 4.518 -4.467 -15.832 1.00 94.31 84 GLY A C 1
ATOM 639 O O . GLY A 1 84 ? 3.796 -4.317 -14.846 1.00 94.31 84 GLY A O 1
ATOM 640 N N . ALA A 1 85 ? 4.525 -5.615 -16.517 1.00 93.19 85 ALA A N 1
ATOM 641 C CA . ALA A 1 85 ? 3.733 -6.772 -16.101 1.00 93.19 85 ALA A CA 1
ATOM 642 C C . ALA A 1 85 ? 4.220 -7.362 -14.764 1.00 93.19 85 ALA A C 1
ATOM 644 O O . ALA A 1 85 ? 3.405 -7.817 -13.961 1.00 93.19 85 ALA A O 1
ATOM 645 N N . ALA A 1 86 ? 5.534 -7.366 -14.515 1.00 94.94 86 ALA A N 1
ATOM 646 C CA . ALA A 1 86 ? 6.099 -7.803 -13.239 1.00 94.94 86 ALA A CA 1
ATOM 647 C C . ALA A 1 86 ? 5.698 -6.873 -12.085 1.00 94.94 86 ALA A C 1
ATOM 649 O O . ALA A 1 86 ? 5.246 -7.369 -11.054 1.00 94.94 86 ALA A O 1
ATOM 650 N N . LEU A 1 87 ? 5.763 -5.555 -12.292 1.00 95.38 87 LEU A N 1
ATOM 651 C CA . LEU A 1 87 ? 5.306 -4.550 -11.334 1.00 95.38 87 LEU A CA 1
ATOM 652 C C . LEU A 1 87 ? 3.832 -4.749 -10.966 1.00 95.38 87 LEU A C 1
ATOM 654 O O . LEU A 1 87 ? 3.498 -4.809 -9.785 1.00 95.38 87 LEU A O 1
ATOM 658 N N . GLY A 1 88 ? 2.960 -4.929 -11.964 1.00 94.12 88 GLY A N 1
ATOM 659 C CA . GLY A 1 88 ? 1.537 -5.188 -11.727 1.00 94.12 88 GLY A CA 1
ATOM 660 C C . GLY A 1 88 ? 1.297 -6.435 -10.867 1.00 94.12 88 GLY A C 1
ATOM 661 O O . GLY A 1 88 ? 0.549 -6.378 -9.894 1.00 94.12 88 GLY A O 1
ATOM 662 N N . ARG A 1 89 ? 1.994 -7.544 -11.159 1.00 94.38 89 ARG A N 1
ATOM 663 C CA . ARG A 1 89 ? 1.911 -8.771 -10.344 1.00 94.38 89 ARG A CA 1
ATOM 664 C C . ARG A 1 89 ? 2.424 -8.568 -8.919 1.00 94.38 89 ARG A C 1
ATOM 666 O O . ARG A 1 89 ? 1.836 -9.110 -7.987 1.00 94.38 89 ARG A O 1
ATOM 673 N N . ALA A 1 90 ? 3.509 -7.814 -8.744 1.00 95.00 90 ALA A N 1
ATOM 674 C CA . ALA A 1 90 ? 4.051 -7.517 -7.423 1.00 95.00 90 ALA A CA 1
ATOM 675 C C . ALA A 1 90 ? 3.050 -6.708 -6.585 1.00 95.00 90 ALA A C 1
ATOM 677 O O . ALA A 1 90 ? 2.802 -7.059 -5.434 1.00 95.00 90 ALA A O 1
ATOM 678 N N . VAL A 1 91 ? 2.413 -5.689 -7.170 1.00 94.50 91 VAL A N 1
ATOM 679 C CA . VAL A 1 91 ? 1.360 -4.905 -6.503 1.00 94.50 91 VAL A CA 1
ATOM 680 C C . VAL A 1 91 ? 0.153 -5.776 -6.157 1.00 94.50 91 VAL A C 1
ATOM 682 O O . VAL A 1 91 ? -0.299 -5.751 -5.014 1.00 94.50 91 VAL A O 1
ATOM 685 N N . GLU A 1 92 ? -0.321 -6.613 -7.084 1.00 94.00 92 GLU A N 1
ATOM 686 C CA . GLU A 1 92 ? -1.430 -7.541 -6.826 1.00 94.00 92 GLU A CA 1
ATOM 687 C C . GLU A 1 92 ? -1.116 -8.498 -5.663 1.00 94.00 92 GLU A C 1
ATOM 689 O O . GLU A 1 92 ? -1.950 -8.714 -4.781 1.00 94.00 92 GLU A O 1
ATOM 694 N N . LEU A 1 93 ? 0.106 -9.039 -5.611 1.00 95.62 93 LEU A N 1
ATOM 695 C CA . LEU A 1 93 ? 0.548 -9.903 -4.516 1.00 95.62 93 LEU A CA 1
ATOM 696 C C . LEU A 1 93 ? 0.509 -9.174 -3.167 1.00 95.62 93 LEU A C 1
ATOM 698 O O . LEU A 1 93 ? 0.029 -9.737 -2.181 1.00 95.62 93 LEU A O 1
ATOM 702 N N . GLN A 1 94 ? 0.978 -7.924 -3.118 1.00 95.75 94 GLN A N 1
ATOM 703 C CA . GLN A 1 94 ? 0.915 -7.125 -1.895 1.00 95.75 94 GLN A CA 1
ATOM 704 C C . GLN A 1 94 ? -0.533 -6.825 -1.492 1.00 95.75 94 GLN A C 1
ATOM 706 O O . GLN A 1 94 ? -0.853 -6.884 -0.308 1.00 95.75 94 GLN A O 1
ATOM 711 N N . ALA A 1 95 ? -1.427 -6.5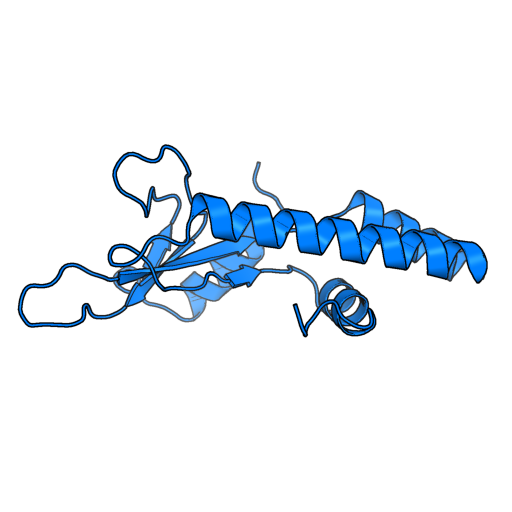75 -2.452 1.00 95.12 95 ALA A N 1
ATOM 712 C CA . ALA A 1 95 ? -2.834 -6.291 -2.173 1.00 95.12 95 ALA A CA 1
ATOM 713 C C . ALA A 1 95 ? -3.520 -7.513 -1.556 1.00 95.12 95 ALA A C 1
ATOM 715 O O . ALA A 1 95 ? -4.181 -7.408 -0.524 1.00 95.12 95 ALA A O 1
ATOM 716 N N . ARG A 1 96 ? -3.267 -8.700 -2.122 1.00 96.12 96 ARG A N 1
ATOM 717 C CA . ARG A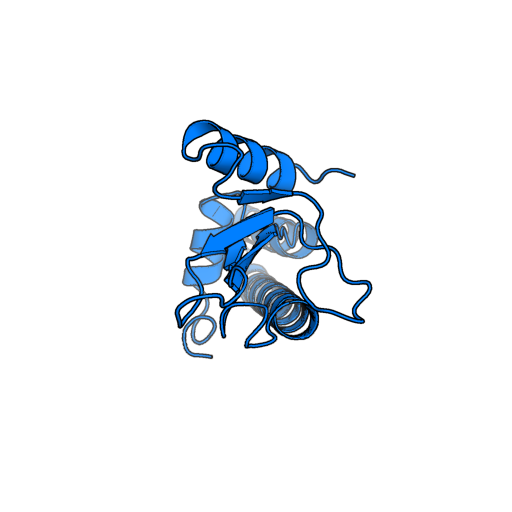 1 96 ? -3.739 -9.976 -1.567 1.00 96.12 96 ARG A CA 1
ATOM 718 C C . ARG A 1 96 ? -3.179 -10.233 -0.170 1.00 96.12 96 ARG A C 1
ATOM 720 O O . ARG A 1 96 ? -3.913 -10.695 0.699 1.00 96.12 96 ARG A O 1
ATOM 727 N N . ALA A 1 97 ? -1.906 -9.915 0.065 1.00 97.62 97 ALA A N 1
ATOM 728 C CA . ALA A 1 97 ? -1.287 -10.064 1.379 1.00 97.62 97 ALA A CA 1
ATOM 729 C C . ALA A 1 97 ? -1.902 -9.122 2.428 1.00 97.62 97 ALA A C 1
ATOM 731 O O . ALA A 1 97 ? -2.147 -9.555 3.552 1.00 97.62 97 ALA A O 1
ATOM 732 N N . ILE A 1 98 ? -2.173 -7.863 2.073 1.00 97.62 98 ILE A N 1
ATOM 733 C CA . ILE A 1 98 ? -2.867 -6.892 2.935 1.00 97.62 98 ILE A CA 1
ATOM 734 C C . ILE A 1 98 ? -4.275 -7.398 3.256 1.00 97.62 98 ILE A C 1
ATOM 736 O O . ILE A 1 98 ? -4.642 -7.476 4.429 1.00 97.62 98 ILE A O 1
ATOM 740 N N . ALA A 1 99 ? -5.036 -7.807 2.236 1.00 97.44 99 ALA A N 1
ATOM 741 C CA . ALA A 1 99 ? -6.387 -8.327 2.416 1.00 97.44 99 ALA A CA 1
ATOM 742 C C . ALA A 1 99 ? -6.405 -9.538 3.363 1.00 97.44 99 ALA A C 1
ATOM 744 O O . ALA A 1 99 ? -7.141 -9.543 4.345 1.00 97.44 99 ALA A O 1
ATOM 745 N N . ALA A 1 100 ? -5.528 -10.520 3.134 1.00 97.69 100 ALA A N 1
ATOM 746 C CA . ALA A 1 100 ? -5.437 -11.723 3.961 1.00 97.69 100 ALA A CA 1
ATOM 747 C C . ALA A 1 100 ? -5.038 -11.442 5.421 1.00 97.69 100 ALA A C 1
ATOM 749 O O . ALA A 1 100 ? -5.415 -12.197 6.314 1.00 97.69 100 ALA A O 1
ATOM 750 N N . LYS A 1 101 ? -4.255 -10.387 5.673 1.00 97.81 101 LYS A N 1
ATOM 751 C CA . LYS A 1 101 ? -3.786 -10.038 7.021 1.00 97.81 101 LYS A CA 1
ATOM 752 C C . LYS A 1 101 ? -4.786 -9.210 7.816 1.00 97.81 101 LYS A C 1
ATOM 754 O O . LYS A 1 101 ? -4.848 -9.371 9.034 1.00 97.81 101 LYS A O 1
ATOM 759 N N . TYR A 1 102 ? -5.492 -8.292 7.156 1.00 98.00 102 TYR A N 1
ATOM 760 C CA . TYR A 1 102 ? -6.186 -7.209 7.852 1.00 98.00 102 TYR A CA 1
ATOM 761 C C . TYR A 1 102 ? -7.679 -7.107 7.557 1.00 98.00 102 TYR A C 1
ATOM 763 O O . TYR A 1 102 ? -8.344 -6.385 8.284 1.00 98.00 102 TYR A O 1
ATOM 771 N N . VAL A 1 103 ? -8.224 -7.786 6.543 1.00 97.56 103 VAL A N 1
ATOM 772 C CA . VAL A 1 103 ? -9.671 -7.753 6.272 1.00 97.56 103 VAL A CA 1
ATOM 773 C C . VAL A 1 103 ? -10.365 -8.845 7.087 1.00 97.56 103 VAL A C 1
ATOM 775 O O . VAL A 1 103 ? -10.329 -10.023 6.736 1.00 97.56 103 VAL A O 1
ATOM 778 N N . ALA A 1 104 ? -10.993 -8.448 8.192 1.00 96.19 104 ALA A N 1
ATOM 779 C CA . ALA A 1 104 ? -11.744 -9.313 9.095 1.00 96.19 104 ALA A CA 1
ATOM 780 C C . ALA A 1 104 ? -12.923 -8.576 9.775 1.00 96.19 104 ALA A C 1
ATOM 782 O O . ALA A 1 104 ? -12.836 -8.192 10.950 1.00 96.19 104 ALA A O 1
ATOM 783 N N . PRO A 1 105 ? -14.063 -8.394 9.083 1.00 94.31 105 PRO A N 1
ATOM 784 C CA . PRO A 1 105 ? -15.299 -7.957 9.728 1.00 94.31 105 PRO A CA 1
ATOM 785 C C . PRO A 1 105 ? -15.717 -8.907 10.875 1.00 94.31 105 PRO A C 1
ATOM 787 O O . PRO A 1 105 ? -15.579 -10.123 10.729 1.00 94.31 105 PRO A O 1
ATOM 790 N N . PRO A 1 106 ? -16.244 -8.397 12.009 1.00 92.94 106 PRO A N 1
ATOM 791 C CA . PRO A 1 106 ? -16.621 -7.003 12.268 1.00 92.94 106 PRO A CA 1
ATOM 792 C C . PRO A 1 106 ? -15.501 -6.138 12.878 1.00 92.94 106 PRO A C 1
ATOM 794 O O . PRO A 1 106 ? -15.766 -5.007 13.270 1.00 92.94 106 PRO A O 1
ATOM 797 N N . HIS A 1 107 ? -14.274 -6.649 13.013 1.00 94.12 107 HIS A N 1
ATOM 798 C CA . HIS A 1 107 ? -13.174 -5.928 13.668 1.00 94.12 107 HIS A CA 1
ATOM 799 C C . HIS A 1 107 ? -12.555 -4.859 12.766 1.00 94.12 107 HIS A C 1
ATOM 801 O O . HIS A 1 107 ? -12.152 -3.792 13.234 1.00 94.12 107 HIS A O 1
ATOM 807 N N . THR A 1 108 ? -12.522 -5.133 11.466 1.00 96.38 108 THR A N 1
ATOM 808 C CA . THR A 1 108 ? -12.081 -4.189 10.442 1.00 96.38 108 THR A CA 1
ATOM 809 C C . THR A 1 108 ? -13.157 -3.978 9.388 1.00 96.38 108 THR A C 1
ATOM 811 O O . THR A 1 108 ? -14.161 -4.695 9.337 1.00 96.38 108 THR A O 1
ATOM 814 N N . THR A 1 109 ? -12.928 -3.008 8.512 1.00 96.50 109 THR A N 1
ATOM 815 C CA . THR A 1 109 ? -13.652 -2.884 7.247 1.00 96.50 109 THR A CA 1
ATOM 816 C C . THR A 1 109 ? -13.510 -4.151 6.395 1.00 96.50 109 THR A C 1
ATOM 818 O O . THR A 1 109 ? -12.585 -4.949 6.569 1.00 96.50 109 THR A O 1
ATOM 821 N N . ASP A 1 110 ? -14.439 -4.326 5.457 1.00 95.81 110 ASP A N 1
ATOM 822 C CA . ASP A 1 110 ? -14.440 -5.369 4.421 1.00 95.81 110 ASP A CA 1
ATOM 823 C C . ASP A 1 110 ? -13.432 -5.098 3.286 1.00 95.81 110 ASP A C 1
ATOM 825 O O . ASP A 1 110 ? -13.317 -5.877 2.344 1.00 95.81 110 ASP A O 1
ATOM 829 N N . PHE A 1 111 ? -12.654 -4.024 3.409 1.00 96.50 111 PHE A N 1
ATOM 830 C CA . PHE A 1 111 ? -11.523 -3.666 2.559 1.00 96.50 111 PHE A CA 1
ATOM 831 C C . PHE A 1 111 ? -10.390 -3.069 3.405 1.00 96.50 111 PHE A C 1
ATOM 833 O O . PHE A 1 111 ? -10.561 -2.786 4.590 1.00 96.50 111 PHE A O 1
ATOM 840 N N . ALA A 1 112 ? -9.229 -2.855 2.796 1.00 97.56 112 ALA A N 1
ATOM 841 C CA . ALA A 1 112 ? -8.094 -2.148 3.384 1.00 97.56 112 ALA A CA 1
ATOM 842 C C . ALA A 1 112 ? -7.456 -1.240 2.324 1.00 97.56 112 ALA A C 1
ATOM 844 O O . ALA A 1 112 ? -7.675 -1.437 1.127 1.00 97.56 112 ALA A O 1
ATOM 845 N N . ILE A 1 113 ? -6.667 -0.254 2.749 1.00 96.75 113 ILE A N 1
ATOM 846 C CA . ILE A 1 113 ? -5.976 0.668 1.843 1.00 96.75 113 ILE A CA 1
ATOM 847 C C . ILE A 1 113 ? -4.510 0.256 1.726 1.00 96.75 113 ILE A C 1
ATOM 849 O O . ILE A 1 113 ? -3.784 0.195 2.718 1.00 96.75 113 ILE A O 1
ATOM 853 N N . MET A 1 114 ? -4.057 0.032 0.494 1.00 95.56 114 MET A N 1
ATOM 854 C CA . MET A 1 114 ? -2.632 0.016 0.184 1.00 95.56 114 MET A CA 1
ATOM 855 C C . MET A 1 114 ? -2.186 1.436 -0.158 1.00 95.56 114 MET A C 1
ATOM 857 O O . MET A 1 114 ? -2.652 2.013 -1.139 1.00 95.56 114 MET A O 1
ATOM 861 N N . PHE A 1 115 ? -1.267 1.988 0.626 1.00 95.25 115 PHE A N 1
ATOM 862 C CA . PHE A 1 115 ? -0.681 3.292 0.343 1.00 95.25 115 PHE A CA 1
ATOM 863 C C . PHE A 1 115 ? 0.551 3.143 -0.558 1.00 95.25 115 PHE A C 1
ATOM 865 O O . PHE A 1 115 ? 1.503 2.441 -0.211 1.00 95.25 115 PHE A O 1
ATOM 872 N N . LEU A 1 116 ? 0.549 3.817 -1.711 1.00 93.38 116 LEU A N 1
ATOM 873 C CA . LEU A 1 116 ? 1.702 3.894 -2.609 1.00 93.38 116 LEU A CA 1
ATOM 874 C C . LEU A 1 116 ? 2.380 5.262 -2.441 1.00 93.38 116 LEU A C 1
ATOM 876 O O . LEU A 1 116 ? 1.731 6.287 -2.635 1.00 93.38 116 LEU A O 1
ATOM 880 N N . PRO A 1 117 ? 3.677 5.313 -2.095 1.00 88.56 117 PRO A N 1
ATOM 881 C CA . PRO A 1 117 ? 4.308 6.535 -1.601 1.00 88.56 117 PRO A CA 1
ATOM 882 C C . PRO A 1 117 ? 4.713 7.541 -2.681 1.00 88.56 117 PRO A C 1
ATOM 884 O O . PRO A 1 117 ? 5.255 8.593 -2.345 1.00 88.56 117 PRO A O 1
ATOM 887 N N . THR A 1 118 ? 4.524 7.220 -3.961 1.00 88.69 118 THR A N 1
ATOM 888 C CA . THR A 1 118 ? 4.850 8.118 -5.070 1.00 88.69 118 THR A CA 1
ATOM 889 C C . THR A 1 118 ? 3.746 8.100 -6.116 1.00 88.69 118 THR A C 1
ATOM 891 O O . THR A 1 118 ? 3.214 7.046 -6.475 1.00 88.69 118 THR A O 1
ATOM 894 N N . GLU A 1 119 ? 3.431 9.282 -6.642 1.00 88.62 119 GLU A N 1
ATOM 895 C CA . GLU A 1 119 ? 2.449 9.436 -7.714 1.00 88.62 119 GLU A CA 1
A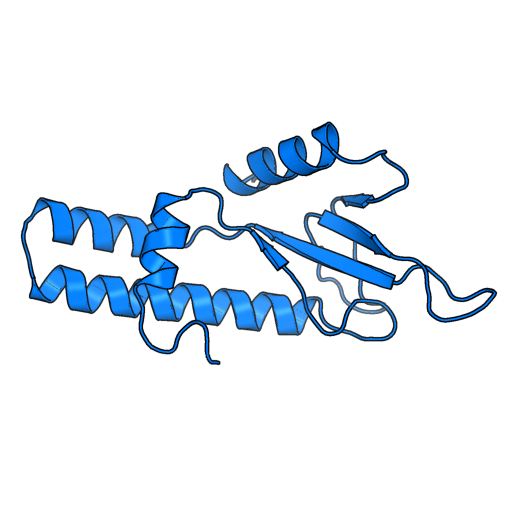TOM 896 C C . GLU A 1 119 ? 2.895 8.712 -8.990 1.00 88.62 119 GLU A C 1
ATOM 898 O O . GLU A 1 119 ? 2.080 8.061 -9.634 1.00 88.62 119 GLU A O 1
ATOM 903 N N . SER A 1 120 ? 4.193 8.729 -9.315 1.00 90.06 120 SER A N 1
ATOM 904 C CA . SER A 1 120 ? 4.732 8.012 -10.478 1.00 90.06 120 SER A CA 1
ATOM 905 C C . SER A 1 120 ? 4.492 6.504 -10.401 1.00 90.06 120 SER A C 1
ATOM 907 O O . SER A 1 120 ? 4.076 5.903 -11.389 1.00 90.06 120 SER A O 1
ATOM 909 N N . LEU A 1 121 ? 4.684 5.883 -9.229 1.00 89.88 121 LEU A N 1
ATOM 910 C CA . LEU A 1 121 ? 4.360 4.468 -9.052 1.00 89.88 121 LEU A CA 1
ATOM 911 C C . LEU A 1 121 ? 2.857 4.233 -9.215 1.00 89.88 121 LEU A C 1
ATOM 913 O O . LEU A 1 121 ? 2.457 3.306 -9.915 1.00 89.88 121 LEU A O 1
ATOM 917 N N . TYR A 1 122 ? 2.029 5.069 -8.588 1.00 89.69 122 TYR A N 1
ATOM 918 C CA . TYR A 1 122 ? 0.578 4.968 -8.717 1.00 89.69 122 TYR A CA 1
ATOM 919 C C . TYR A 1 122 ? 0.128 5.084 -10.183 1.00 89.69 122 TYR A C 1
ATOM 921 O O . TYR A 1 122 ? -0.637 4.249 -10.662 1.00 89.69 122 TYR A O 1
ATOM 929 N N . ALA A 1 123 ? 0.669 6.041 -10.937 1.00 90.81 123 ALA A N 1
ATOM 930 C CA . ALA A 1 123 ? 0.400 6.203 -12.361 1.00 90.81 123 ALA A CA 1
ATOM 931 C C . ALA A 1 123 ? 0.825 4.972 -13.177 1.00 90.81 123 ALA A C 1
ATOM 933 O O . ALA A 1 123 ? 0.093 4.536 -14.068 1.00 90.81 123 ALA A O 1
ATOM 934 N N . GLU A 1 124 ? 1.975 4.371 -12.863 1.00 91.00 124 GLU A N 1
ATOM 935 C CA . GLU A 1 124 ? 2.422 3.147 -13.530 1.00 91.00 124 GLU A CA 1
ATOM 936 C C . GLU A 1 124 ? 1.523 1.947 -13.239 1.00 91.00 124 GLU A C 1
ATOM 938 O O . GLU A 1 124 ? 1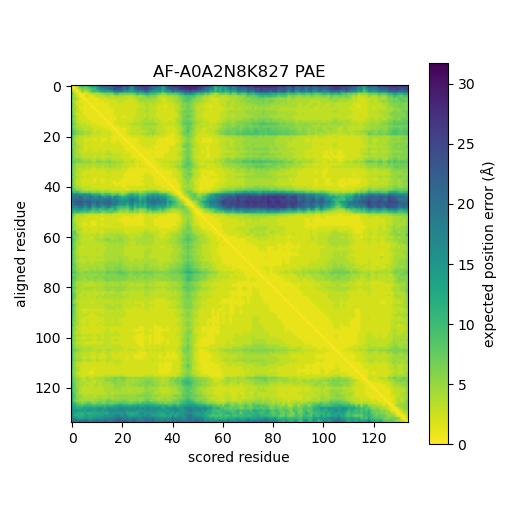.286 1.144 -14.143 1.00 91.00 124 GLU A O 1
ATOM 943 N N . VAL A 1 125 ? 0.976 1.859 -12.026 1.00 88.88 125 VAL A N 1
ATOM 944 C CA . VAL A 1 125 ? -0.027 0.862 -11.626 1.00 88.88 125 VAL A CA 1
ATOM 945 C C . VAL A 1 125 ? -1.339 1.072 -12.388 1.00 88.88 125 VAL A C 1
ATOM 947 O O . VAL A 1 125 ? -1.859 0.116 -12.961 1.00 88.88 125 VAL A O 1
ATOM 950 N N . LEU A 1 126 ? -1.836 2.312 -12.485 1.00 87.50 126 LEU A N 1
ATOM 951 C CA . LEU A 1 126 ? -3.066 2.645 -13.222 1.00 87.50 126 LEU A CA 1
ATOM 952 C C . LEU A 1 126 ? -2.987 2.310 -14.717 1.00 87.50 126 LEU A C 1
ATOM 954 O O . LEU A 1 126 ? -3.989 1.960 -15.336 1.00 87.50 126 LEU A O 1
ATOM 958 N N . ARG A 1 127 ? -1.795 2.399 -15.311 1.00 86.31 127 ARG A N 1
ATOM 959 C CA . ARG A 1 127 ? -1.562 2.058 -16.723 1.00 86.31 127 ARG A CA 1
ATOM 960 C C . ARG A 1 127 ? -1.652 0.558 -17.011 1.00 86.31 127 ARG A C 1
ATOM 962 O O . ARG A 1 127 ? -1.557 0.176 -18.177 1.00 86.31 127 ARG A O 1
ATOM 969 N N . ARG A 1 128 ? -1.783 -0.303 -15.993 1.00 83.94 128 ARG A N 1
ATOM 970 C CA . ARG A 1 128 ? -1.810 -1.761 -16.166 1.00 83.94 128 ARG A CA 1
ATOM 971 C C . ARG A 1 128 ? -3.249 -2.250 -16.361 1.00 83.94 128 ARG A C 1
ATOM 973 O O . ARG A 1 128 ? -4.033 -2.215 -15.412 1.00 83.94 128 ARG A O 1
ATOM 980 N N . PRO A 1 129 ? -3.606 -2.746 -17.561 1.00 75.50 129 PRO A N 1
ATOM 981 C CA . PRO A 1 129 ? -4.958 -3.228 -17.821 1.00 75.50 129 PRO A CA 1
ATOM 982 C C . PRO A 1 129 ? -5.346 -4.362 -16.867 1.00 75.50 129 PRO A C 1
ATOM 984 O O . PRO A 1 129 ? -4.569 -5.298 -16.666 1.00 75.50 129 PRO A O 1
ATOM 987 N N . GLY A 1 130 ? -6.554 -4.291 -16.306 1.00 73.25 130 GLY A N 1
ATOM 988 C CA . GLY A 1 130 ? -7.123 -5.338 -15.457 1.00 73.25 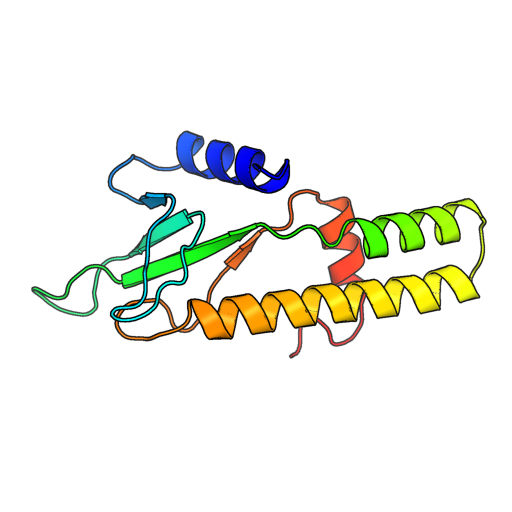130 GLY A CA 1
ATOM 989 C C . GLY A 1 130 ? -6.530 -5.448 -14.050 1.00 73.25 130 GLY A C 1
ATOM 990 O O . GLY A 1 130 ? -6.823 -6.426 -13.371 1.00 73.25 130 GLY A O 1
ATOM 991 N N . LEU A 1 131 ? -5.701 -4.494 -13.608 1.00 75.38 131 LEU A N 1
ATOM 992 C CA . LEU A 1 131 ? -5.222 -4.446 -12.220 1.00 75.38 131 LEU A CA 1
ATOM 993 C C . LEU A 1 131 ? -6.236 -3.779 -11.273 1.00 75.38 131 LEU A C 1
ATOM 995 O O . LEU A 1 131 ? -6.269 -4.118 -10.097 1.00 75.38 131 LEU A O 1
ATOM 999 N N . LEU A 1 132 ? -7.066 -2.862 -11.784 1.00 69.00 132 LEU A N 1
ATOM 1000 C CA . LEU A 1 132 ? -8.104 -2.160 -11.011 1.00 69.00 132 LEU A CA 1
ATOM 1001 C C . LEU A 1 132 ? -9.448 -2.898 -10.977 1.00 69.00 132 LEU A C 1
ATOM 1003 O O . LEU A 1 132 ? -10.251 -2.657 -10.084 1.00 69.00 132 LEU A O 1
ATOM 1007 N N . ASP A 1 133 ? -9.686 -3.790 -11.938 1.00 67.19 133 ASP A N 1
ATOM 1008 C CA . ASP A 1 133 ? -10.977 -4.464 -12.129 1.00 67.19 133 ASP A CA 1
ATOM 1009 C C . ASP A 1 133 ? -11.049 -5.841 -11.429 1.00 67.19 133 ASP A C 1
ATOM 1011 O O . ASP A 1 133 ? -11.902 -6.661 -11.775 1.00 67.19 133 ASP A O 1
ATOM 1015 N N . ARG A 1 134 ? -10.118 -6.139 -10.508 1.00 58.62 134 ARG A N 1
ATOM 1016 C CA . ARG A 1 134 ? -9.916 -7.464 -9.887 1.00 58.62 134 ARG A CA 1
ATOM 1017 C C . ARG A 1 134 ? -10.188 -7.505 -8.392 1.00 58.62 134 ARG A C 1
ATOM 1019 O O . ARG A 1 134 ? -9.877 -6.513 -7.70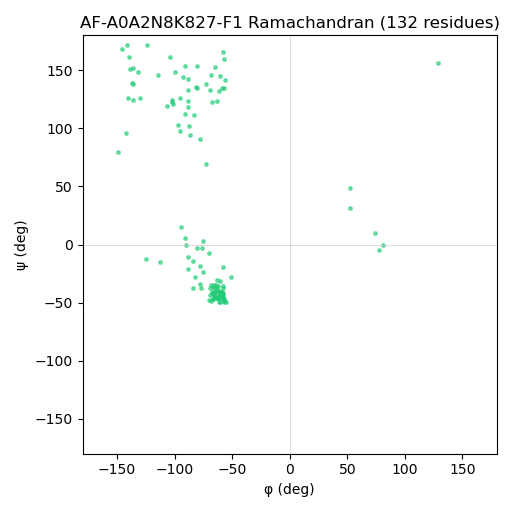2 1.00 58.62 134 ARG A O 1
#

Sequence (134 aa):
RGTWGEVQLARLIEDNMTPDQYASNIKPVPGSDAVVEFAIRLPGRGEGAGPVWLPIDAKFPKEEYERLMDAQDAADAEGVKTAGAALGRAVELQARAIAAKYVAPPHTTDFAIMFLPTESLYAEVLRRPGLLDR

InterPro domains:
  IPR003798 DNA recombination RmuC [PF02646] (1-133)
  IPR003798 DNA recombination RmuC [PTHR30563] (1-133)

Radius of gyration: 17.02 Å; Cα contacts (8 Å, |Δi|>4): 197; chains: 1; bounding box: 42×30×48 Å